Protein 5HKG (pdb70)

Secondary structure (DSSP, 8-state):
-EEEEEEE---SS----TTPEEEEEEEEEETTS-EEEETTTTT--EEEETTTT-S-HHHHHHHHT--TT-EEEEEE-GGGTTTTT-BTTTB-TT--EEEEEEEEEE-

Structure (mmCIF, N/CA/C/O backbone):
data_5HKG
#
_entry.id   5HKG
#
_cell.length_a   45.200
_cell.length_b   48.610
_cell.length_c   53.360
_cell.angle_alpha   90.00
_cell.angle_beta   90.00
_cell.angle_gamma   90.00
#
_symmetry.space_group_name_H-M   'P 21 21 21'
#
loop_
_entity.id
_entity.type
_entity.pdbx_description
1 polymer 'Peptidyl-prolyl cis-trans isomerase FKBP1B'
2 non-polymer 'RAPAMYCIN IMMUNOSUPPRESSANT DRUG'
3 non-polymer 'CHLORIDE ION'
4 non-polymer 1,2-ETHANEDIOL
5 water water
#
loop_
_atom_site.group_PDB
_atom_site.id
_atom_site.type_symbol
_atom_site.label_atom_id
_atom_site.label_alt_id
_atom_site.label_comp_id
_atom_site.label_asym_id
_atom_site.label_entity_id
_atom_site.label_seq_id
_atom_site.pdbx_PDB_ins_code
_atom_site.Cartn_x
_atom_site.Cartn_y
_atom_site.Cartn_z
_atom_site.occupancy
_atom_site.B_iso_or_equiv
_atom_site.auth_seq_id
_atom_site.auth_comp_id
_atom_site.auth_asym_id
_atom_site.auth_atom_id
_atom_site.pdbx_PDB_model_num
ATOM 1 N N . GLY A 1 1 ? 15.872 2.342 -7.613 1.00 25.34 1 GLY A N 1
ATOM 2 C CA . GLY A 1 1 ? 14.843 1.831 -6.714 1.00 22.95 1 GLY A CA 1
ATOM 3 C C . GLY A 1 1 ? 13.451 2.223 -7.159 1.00 23.36 1 GLY A C 1
ATOM 4 O O . GLY A 1 1 ? 13.200 2.422 -8.360 1.00 21.72 1 GLY A O 1
ATOM 5 N N . VAL A 1 2 ? 12.527 2.236 -6.200 1.00 19.01 2 VAL A N 1
ATOM 6 C CA . VAL A 1 2 ? 11.154 2.660 -6.466 1.00 16.75 2 VAL A CA 1
ATOM 7 C C . VAL A 1 2 ? 10.901 4.044 -5.853 1.00 20.08 2 VAL A C 1
ATOM 8 O O . VAL A 1 2 ? 11.158 4.274 -4.667 1.00 21.10 2 VAL A O 1
ATOM 12 N N . GLU A 1 3 ? 10.409 4.970 -6.682 1.00 17.78 3 GLU A N 1
ATOM 13 C CA . GLU A 1 3 ? 10.037 6.343 -6.285 1.00 17.80 3 GLU A CA 1
ATOM 14 C C . GLU A 1 3 ? 8.530 6.366 -6.314 1.00 17.66 3 GLU A C 1
ATOM 15 O O . GLU A 1 3 ? 7.909 5.810 -7.230 1.00 16.86 3 GLU A O 1
ATOM 21 N N . ILE A 1 4 ? 7.934 6.934 -5.278 1.00 16.00 4 ILE A N 1
ATOM 22 C CA . ILE A 1 4 ? 6.503 6.992 -5.087 1.00 15.62 4 ILE A CA 1
ATOM 23 C C . ILE A 1 4 ? 6.077 8.459 -5.101 1.00 16.01 4 ILE A C 1
ATOM 24 O O . ILE A 1 4 ? 6.628 9.286 -4.371 1.00 17.83 4 ILE A O 1
ATOM 29 N N . GLU A 1 5 ? 5.058 8.770 -5.924 1.00 13.92 5 GLU A N 1
ATOM 30 C CA . GLU A 1 5 ? 4.463 10.109 -5.962 1.00 13.47 5 GLU A CA 1
ATOM 31 C C . GLU A 1 5 ? 2.956 9.908 -5.771 1.00 15.43 5 GLU A C 1
ATOM 32 O O . GLU A 1 5 ? 2.309 9.295 -6.621 1.00 13.82 5 GLU A O 1
ATOM 38 N N . THR A 1 6 ? 2.396 10.366 -4.643 1.00 14.38 6 THR A N 1
ATOM 39 C CA . THR A 1 6 ? 0.983 10.187 -4.348 1.00 13.06 6 THR A CA 1
ATOM 40 C C . THR A 1 6 ? 0.090 10.905 -5.367 1.00 16.66 6 THR A C 1
ATOM 41 O O . THR A 1 6 ? 0.297 12.082 -5.715 1.00 17.87 6 THR A O 1
ATOM 45 N N . ILE A 1 7 ? -0.945 10.193 -5.798 1.00 12.55 7 ILE A N 1
ATOM 46 C CA . ILE A 1 7 ? -2.007 10.684 -6.662 1.00 11.92 7 ILE A CA 1
ATOM 47 C C . ILE A 1 7 ? -3.195 11.055 -5.757 1.00 14.70 7 ILE A C 1
ATOM 48 O O . ILE A 1 7 ? -3.759 12.137 -5.925 1.00 14.84 7 ILE A O 1
ATOM 53 N N . SER A 1 8 ? -3.569 10.188 -4.792 1.00 13.09 8 SER A N 1
ATOM 54 C CA . SER A 1 8 ? -4.620 10.438 -3.798 1.00 12.58 8 SER A CA 1
ATOM 55 C C . SER A 1 8 ? -4.169 9.815 -2.494 1.00 14.97 8 SER A C 1
ATOM 56 O O . SER A 1 8 ? -3.675 8.683 -2.500 1.00 13.66 8 SER A O 1
ATOM 59 N N . PRO A 1 9 ? -4.310 10.513 -1.368 1.00 14.66 9 PRO A N 1
ATOM 60 C CA . PRO A 1 9 ? -3.856 9.941 -0.101 1.00 14.63 9 PRO A CA 1
ATOM 61 C C . PRO A 1 9 ? -4.720 8.792 0.389 1.00 16.26 9 PRO A C 1
ATOM 62 O O . PRO A 1 9 ? -5.924 8.727 0.123 1.00 17.72 9 PRO A O 1
ATOM 66 N N . GLY A 1 10 ? -4.084 7.894 1.137 1.00 16.79 10 GLY A N 1
ATOM 67 C CA . GLY A 1 10 ? -4.768 6.800 1.801 1.00 16.30 10 GLY A CA 1
ATOM 68 C C . GLY A 1 10 ? -5.166 7.215 3.205 1.00 18.25 10 GLY A C 1
ATOM 69 O O . GLY A 1 10 ? -5.184 8.414 3.537 1.00 19.99 10 GLY A O 1
ATOM 70 N N . ASP A 1 11 ? -5.521 6.238 4.045 1.00 14.86 11 ASP A N 1
ATOM 71 C CA . ASP A 1 11 ? -5.945 6.567 5.410 1.00 16.14 11 ASP A CA 1
ATOM 72 C C . ASP A 1 11 ? -4.766 6.966 6.325 1.00 19.65 11 ASP A C 1
ATOM 73 O O . ASP A 1 11 ? -4.978 7.406 7.452 1.00 21.08 11 ASP A O 1
ATOM 78 N N . GLY A 1 12 ? -3.537 6.764 5.847 1.00 17.25 12 GLY A N 1
ATOM 79 C CA . GLY A 1 12 ? -2.320 7.113 6.576 1.00 19.07 12 GLY A CA 1
ATOM 80 C C . GLY A 1 12 ? -2.046 6.251 7.786 1.00 21.74 12 GLY A C 1
ATOM 81 O O . GLY A 1 12 ? -1.166 6.584 8.593 1.00 22.09 12 GLY A O 1
ATOM 82 N N . ARG A 1 13 ? -2.771 5.115 7.922 1.00 18.18 13 ARG A N 1
ATOM 83 C CA . ARG A 1 13 ? -2.658 4.257 9.106 1.00 19.08 13 ARG A CA 1
ATOM 84 C C . ARG A 1 13 ? -2.554 2.776 8.821 1.00 21.02 13 ARG A C 1
ATOM 85 O O . ARG A 1 13 ? -1.837 2.071 9.541 1.00 22.10 13 ARG A O 1
ATOM 93 N N . THR A 1 14 ? -3.307 2.282 7.825 1.00 17.81 14 THR A N 1
ATOM 94 C CA . THR A 1 14 ? -3.394 0.872 7.533 1.00 17.43 14 THR A CA 1
ATOM 95 C C . THR A 1 14 ? -2.493 0.540 6.367 1.00 16.93 14 THR A C 1
ATOM 96 O O . THR A 1 14 ? -2.808 0.876 5.232 1.00 16.44 14 THR A O 1
ATOM 100 N N . PHE A 1 15 ? -1.390 -0.162 6.640 1.00 16.22 15 PHE A N 1
ATOM 101 C CA . PHE A 1 15 ? -0.408 -0.519 5.638 1.00 15.17 15 PHE A CA 1
ATOM 102 C C . PHE A 1 15 ? -0.327 -2.029 5.534 1.00 18.73 15 PHE A C 1
ATOM 103 O O . PHE A 1 15 ? -0.629 -2.697 6.523 1.00 19.00 15 PHE A O 1
ATOM 111 N N . PRO A 1 16 ? 0.148 -2.584 4.403 1.00 15.98 16 PRO A N 1
ATOM 112 C CA . PRO A 1 16 ? 0.272 -4.042 4.276 1.00 16.35 16 PRO A CA 1
ATOM 113 C C . PRO A 1 16 ? 1.216 -4.634 5.320 1.00 22.93 16 PRO A C 1
ATOM 114 O O . PRO A 1 16 ? 2.289 -4.097 5.558 1.00 23.45 16 PRO A O 1
ATOM 118 N N . LYS A 1 17 ? 0.794 -5.748 5.912 1.00 22.35 17 LYS A N 1
ATOM 119 C CA . LYS A 1 17 ? 1.496 -6.494 6.959 1.00 25.09 17 LYS A CA 1
ATOM 120 C C . LYS A 1 17 ? 1.998 -7.828 6.428 1.00 30.96 17 LYS A C 1
ATOM 121 O O . LYS A 1 17 ? 1.537 -8.295 5.395 1.00 28.84 17 LYS A O 1
ATOM 127 N N . LYS A 1 18 ? 2.862 -8.505 7.214 1.00 31.30 18 LYS A N 1
ATOM 128 C CA . LYS A 1 18 ? 3.351 -9.845 6.887 1.00 32.72 18 LYS A CA 1
ATOM 129 C C . LYS A 1 18 ? 2.162 -10.806 6.869 1.00 34.39 18 LYS A C 1
ATOM 130 O O . LYS A 1 18 ? 1.282 -10.711 7.718 1.00 36.38 18 LYS A O 1
ATOM 136 N N . GLY A 1 19 ? 2.111 -11.658 5.853 1.00 33.23 19 GLY A N 1
ATOM 137 C CA . GLY A 1 19 ? 1.050 -12.647 5.686 1.00 33.09 19 GLY A CA 1
ATOM 138 C C . GLY A 1 19 ? -0.211 -12.139 5.011 1.00 34.94 19 GLY A C 1
ATOM 139 O O . GLY A 1 19 ? -1.134 -12.920 4.777 1.00 35.32 19 GLY A O 1
ATOM 140 N N . GLN A 1 20 ? -0.273 -10.832 4.689 1.00 27.80 20 GLN A N 1
ATOM 141 C CA . GLN A 1 20 ? -1.484 -10.283 4.083 1.00 25.17 20 GLN A CA 1
ATOM 142 C C . GLN A 1 20 ? -1.475 -10.346 2.577 1.00 25.95 20 GLN A C 1
ATOM 143 O O . GLN A 1 20 ? -0.412 -10.394 1.969 1.00 27.17 20 GLN A O 1
ATOM 149 N N . THR A 1 21 ? -2.674 -10.349 1.982 1.00 19.53 21 THR A N 1
ATOM 150 C CA . THR A 1 21 ? -2.878 -10.279 0.541 1.00 17.81 21 THR A CA 1
ATOM 151 C C . THR A 1 21 ? -3.272 -8.848 0.190 1.00 18.16 21 THR A C 1
ATOM 152 O O . THR A 1 21 ? -4.257 -8.317 0.729 1.00 18.24 21 THR A O 1
ATOM 156 N N . CYS A 1 22 ? -2.491 -8.225 -0.707 1.00 16.23 22 CYS A N 1
ATOM 157 C CA A CYS A 1 22 ? -2.773 -6.865 -1.215 0.70 16.13 22 CYS A CA 1
ATOM 158 C CA B CYS A 1 22 ? -2.685 -6.887 -1.215 0.30 16.65 22 CYS A CA 1
ATOM 159 C C . CYS A 1 22 ? -3.719 -6.957 -2.341 1.00 18.84 22 CYS A C 1
ATOM 160 O O . CYS A 1 22 ? -3.535 -7.782 -3.232 1.00 19.06 22 CYS A O 1
ATOM 165 N N . VAL A 1 23 ? -4.710 -6.073 -2.357 1.00 15.23 23 VAL A N 1
ATOM 166 C CA . VAL A 1 23 ? -5.655 -6.052 -3.473 1.00 13.42 23 VAL A CA 1
ATOM 167 C C . VAL A 1 23 ? -5.524 -4.678 -4.101 1.00 14.50 23 VAL A C 1
ATOM 168 O O . VAL A 1 23 ? -5.745 -3.676 -3.404 1.00 15.09 23 VAL A O 1
ATOM 172 N N . VAL A 1 24 ? -5.141 -4.618 -5.384 1.00 13.04 24 VAL A N 1
ATOM 173 C CA . VAL A 1 24 ? -4.890 -3.339 -6.029 1.00 11.39 24 VAL A CA 1
ATOM 174 C C . VAL A 1 24 ? -5.493 -3.259 -7.412 1.00 14.24 24 VAL A C 1
ATOM 175 O O . VAL A 1 24 ? -5.764 -4.275 -8.056 1.00 14.91 24 VAL A O 1
ATOM 179 N N . HIS A 1 25 ? -5.592 -2.038 -7.916 1.00 12.82 25 HIS A N 1
ATOM 180 C CA . HIS A 1 25 ? -5.808 -1.778 -9.320 1.00 12.62 25 HIS A CA 1
ATOM 181 C C . HIS A 1 25 ? -4.552 -1.115 -9.820 1.00 13.36 25 HIS A C 1
ATOM 182 O O . HIS A 1 25 ? -3.986 -0.244 -9.134 1.00 13.27 25 HIS A O 1
ATOM 189 N N . TYR A 1 26 ? -4.087 -1.515 -10.994 1.00 11.46 26 TYR A N 1
ATOM 190 C CA . TYR A 1 26 ? -2.887 -0.905 -11.563 1.00 11.76 26 TYR A CA 1
ATOM 191 C C . TYR A 1 26 ? -2.982 -0.710 -13.056 1.00 12.90 26 TYR A C 1
ATOM 192 O O . TYR A 1 26 ? -3.732 -1.394 -13.744 1.00 12.68 26 TYR A O 1
ATOM 201 N N . THR A 1 27 ? -2.203 0.221 -13.539 1.00 11.21 27 THR A N 1
ATOM 202 C CA . THR A 1 27 ? -1.914 0.487 -14.955 1.00 10.33 27 THR A CA 1
ATOM 203 C C . THR A 1 27 ? -0.409 0.598 -15.070 1.00 11.81 27 THR A C 1
ATOM 204 O O . THR A 1 27 ? 0.229 1.298 -14.288 1.00 13.19 27 THR A O 1
ATOM 208 N N . GLY A 1 28 ? 0.175 -0.099 -16.028 1.00 11.38 28 GLY A N 1
ATOM 209 C CA . GLY A 1 28 ? 1.616 -0.075 -16.224 1.00 11.99 28 GLY A CA 1
ATOM 210 C C . GLY A 1 28 ? 1.986 0.443 -17.591 1.00 13.19 28 GLY A C 1
ATOM 211 O O . GLY A 1 28 ? 1.315 0.119 -18.582 1.00 12.95 28 GLY A O 1
ATOM 212 N N . MET A 1 29 ? 3.049 1.267 -17.625 1.00 11.52 29 MET A N 1
ATOM 213 C CA A MET A 1 29 ? 3.567 1.767 -18.893 0.50 11.76 29 MET A CA 1
ATOM 214 C CA B MET A 1 29 ? 3.548 1.839 -18.870 0.50 12.89 29 MET A CA 1
ATOM 215 C C . MET A 1 29 ? 5.068 1.872 -18.878 1.00 14.62 29 MET A C 1
ATOM 216 O O . MET A 1 29 ? 5.684 2.013 -17.818 1.00 13.64 29 MET A O 1
ATOM 225 N N . LEU A 1 30 ? 5.669 1.800 -20.066 1.00 13.14 30 LEU A N 1
ATOM 226 C CA . LEU A 1 30 ? 7.119 1.964 -20.188 1.00 14.77 30 LEU A CA 1
ATOM 227 C C . LEU A 1 30 ? 7.368 3.460 -20.018 1.00 19.54 30 LEU A C 1
ATOM 228 O O . LEU A 1 30 ? 6.504 4.269 -20.392 1.00 18.18 30 LEU A O 1
ATOM 233 N N . GLN A 1 31 ? 8.511 3.851 -19.424 1.00 18.86 31 GLN A N 1
ATOM 234 C CA . GLN A 1 31 ? 8.805 5.289 -19.254 1.00 22.11 31 GLN A CA 1
ATOM 235 C C . GLN A 1 31 ? 8.703 6.059 -20.602 1.00 28.76 31 GLN A C 1
ATOM 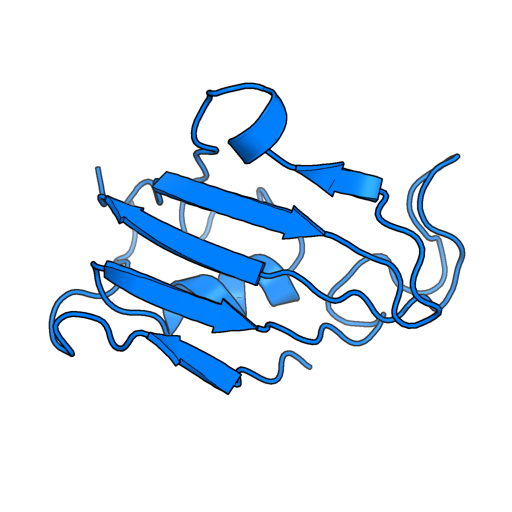236 O O . GLN A 1 31 ? 8.326 7.233 -20.582 1.00 31.31 31 GLN A O 1
ATOM 242 N N . ASN A 1 32 ? 8.945 5.394 -21.762 1.00 27.16 32 ASN A N 1
ATOM 243 C CA . ASN A 1 32 ? 8.757 6.022 -23.083 1.00 29.94 32 ASN A CA 1
ATOM 244 C C . ASN A 1 32 ? 7.286 6.404 -23.394 1.00 35.41 32 ASN A C 1
ATOM 245 O O . ASN A 1 32 ? 7.049 7.147 -24.343 1.00 37.34 32 ASN A O 1
ATOM 250 N N . GLY A 1 33 ? 6.333 5.828 -22.655 1.00 29.47 33 GLY A N 1
ATOM 251 C CA . GLY A 1 33 ? 4.907 6.114 -22.796 1.00 29.26 33 GLY A CA 1
ATOM 252 C C . GLY A 1 33 ? 3.978 4.997 -23.251 1.00 29.28 33 GLY A C 1
ATOM 253 O O . GLY A 1 33 ? 2.754 5.180 -23.216 1.00 31.03 33 GLY A O 1
ATOM 254 N N . LYS A 1 34 ? 4.513 3.851 -23.671 1.00 22.84 34 LYS A N 1
ATOM 255 C CA . LYS A 1 34 ? 3.665 2.741 -24.132 1.00 22.24 34 LYS A CA 1
ATOM 256 C C . LYS A 1 34 ? 3.035 1.981 -22.954 1.00 19.19 34 LYS A C 1
ATOM 257 O O . LYS A 1 34 ? 3.746 1.371 -22.162 1.00 17.86 34 LYS A O 1
ATOM 263 N N . LYS A 1 35 ? 1.708 1.951 -22.893 1.00 18.34 35 LYS A N 1
ATOM 264 C CA . LYS A 1 35 ? 0.955 1.234 -21.866 1.00 16.84 35 LYS A CA 1
ATOM 265 C C . LYS A 1 35 ? 0.983 -0.235 -22.203 1.00 20.09 35 LYS A C 1
ATOM 266 O O . LYS A 1 35 ? 0.758 -0.612 -23.364 1.00 22.56 35 LYS A O 1
ATOM 272 N N . PHE A 1 36 ? 1.331 -1.053 -21.226 1.00 15.08 36 PHE A N 1
ATOM 273 C CA . PHE A 1 36 ? 1.400 -2.492 -21.493 1.00 15.10 36 PHE A CA 1
ATOM 274 C C . PHE A 1 36 ? 0.361 -3.299 -20.746 1.00 17.16 36 PHE A C 1
ATOM 275 O O . PHE A 1 36 ? 0.137 -4.454 -21.135 1.00 20.03 36 PHE A O 1
ATOM 283 N N . ASP A 1 37 ? -0.290 -2.756 -19.697 1.00 13.57 37 ASP A N 1
ATOM 284 C CA . ASP A 1 37 ? -1.284 -3.539 -18.966 1.00 14.00 37 ASP A CA 1
ATOM 285 C C . ASP A 1 37 ? -2.117 -2.683 -18.060 1.00 17.26 37 ASP A C 1
ATOM 286 O O . ASP A 1 37 ? -1.696 -1.593 -17.652 1.00 16.38 37 ASP A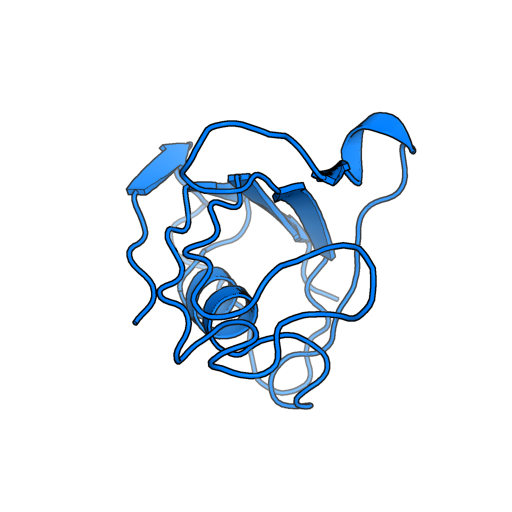 O 1
ATOM 291 N N . SER A 1 38 ? -3.305 -3.173 -17.729 1.00 16.52 38 SER A N 1
ATOM 292 C CA . SER A 1 38 ? -4.246 -2.480 -16.847 1.00 16.51 38 SER A CA 1
ATOM 293 C C . SER A 1 38 ? -5.206 -3.465 -16.242 1.00 19.93 38 SER A C 1
ATOM 294 O O . SER A 1 38 ? -5.983 -4.081 -16.976 1.00 21.55 38 SER A O 1
ATOM 297 N N . SER A 1 39 ? -5.217 -3.590 -14.912 1.00 15.24 39 SER A N 1
ATOM 298 C CA . SER A 1 39 ? -6.214 -4.445 -14.287 1.00 15.76 39 SER A CA 1
ATOM 299 C C . SER A 1 39 ? -7.585 -3.760 -14.342 1.00 21.74 39 SER A C 1
ATOM 300 O O . SER A 1 39 ? -8.609 -4.429 -14.182 1.00 21.37 39 SER A O 1
ATOM 303 N N . ARG A 1 40 ? -7.612 -2.426 -14.519 1.00 19.90 40 ARG A N 1
ATOM 304 C CA . ARG A 1 40 ? -8.859 -1.638 -14.552 1.00 21.56 40 ARG A CA 1
ATOM 305 C C . ARG A 1 40 ? -9.682 -1.944 -15.769 1.00 27.36 40 ARG A C 1
ATOM 306 O O . ARG A 1 40 ? -10.911 -2.027 -1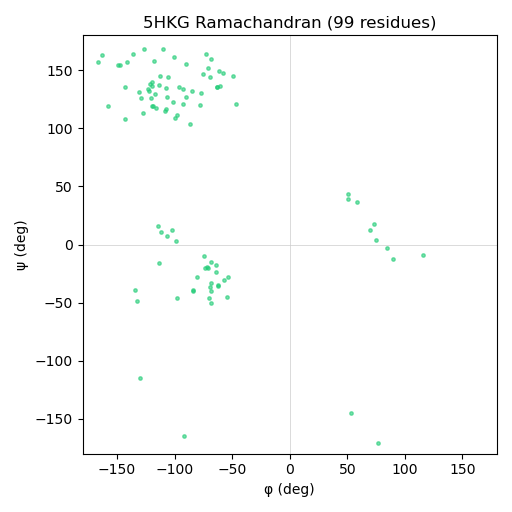5.686 1.00 26.84 40 ARG A O 1
ATOM 314 N N . ASP A 1 41 ? -9.020 -2.104 -16.905 1.00 25.39 41 ASP A N 1
ATOM 315 C CA . ASP A 1 41 ? -9.728 -2.384 -18.158 1.00 27.42 41 ASP A CA 1
ATOM 316 C C . ASP A 1 41 ? -10.314 -3.801 -18.195 1.00 32.98 41 ASP A C 1
ATOM 317 O O . ASP A 1 41 ? -11.254 -4.045 -18.942 1.00 32.91 41 ASP A O 1
ATOM 322 N N . ARG A 1 42 ? -9.803 -4.719 -17.369 1.00 29.11 42 ARG A N 1
ATOM 323 C CA . ARG A 1 42 ? -10.334 -6.075 -17.323 1.00 30.28 42 ARG A CA 1
ATOM 324 C C . ARG A 1 42 ? -11.319 -6.259 -16.145 1.00 34.64 42 ARG A C 1
ATOM 325 O O . ARG A 1 42 ? -11.873 -7.346 -15.971 1.00 36.96 42 ARG A O 1
ATOM 333 N N . ASN A 1 43 ? -11.595 -5.160 -15.396 1.00 29.55 43 ASN A N 1
ATOM 334 C CA . ASN A 1 43 ? -12.539 -5.064 -14.278 1.00 29.43 43 ASN A CA 1
ATOM 335 C C . ASN A 1 43 ? -12.305 -6.166 -13.254 1.00 36.02 43 ASN A C 1
ATOM 336 O O . ASN A 1 43 ? -13.244 -6.834 -12.793 1.00 37.73 43 ASN A O 1
ATOM 341 N N . LYS A 1 44 ? -11.030 -6.392 -12.945 1.00 32.42 44 LYS A N 1
ATOM 342 C CA . LYS A 1 44 ? -10.649 -7.434 -12.012 1.00 31.77 44 LYS A CA 1
ATOM 343 C C . LYS A 1 44 ? -9.473 -6.954 -11.190 1.00 28.90 44 LYS A C 1
ATOM 344 O O . LYS A 1 44 ? -8.363 -6.856 -11.726 1.00 29.82 44 LYS A O 1
ATOM 350 N N . PRO A 1 45 ? -9.672 -6.640 -9.885 1.00 23.33 45 PRO A N 1
ATOM 351 C CA . PRO A 1 45 ? -8.518 -6.217 -9.071 1.00 20.17 45 PRO A CA 1
ATOM 352 C C . PRO A 1 45 ? -7.485 -7.339 -9.008 1.00 19.36 45 PRO A C 1
ATOM 353 O O . PRO A 1 45 ? -7.808 -8.543 -9.090 1.00 19.80 45 PRO A O 1
ATOM 357 N N . PHE A 1 46 ? -6.240 -6.913 -8.905 1.00 15.57 46 PHE A N 1
ATOM 358 C CA . PHE A 1 46 ? -5.056 -7.750 -8.854 1.00 14.25 46 PHE A CA 1
ATOM 359 C C . PHE A 1 46 ? -4.707 -8.039 -7.418 1.00 16.61 46 PHE A C 1
ATOM 360 O O . PHE A 1 46 ? -4.688 -7.122 -6.592 1.00 16.09 46 PHE A O 1
ATOM 368 N N . LYS A 1 47 ? -4.414 -9.305 -7.096 1.00 15.95 47 LYS A N 1
ATOM 369 C CA . LYS A 1 47 ? -4.060 -9.698 -5.730 1.00 16.00 47 LYS A CA 1
ATOM 370 C C . LYS A 1 47 ? -2.710 -10.329 -5.681 1.00 19.03 47 LYS A C 1
ATOM 371 O O . LYS A 1 47 ? -2.378 -11.156 -6.542 1.00 20.27 47 LYS A O 1
ATOM 377 N N . PHE A 1 48 ? -1.927 -9.973 -4.662 1.00 16.99 48 PHE A N 1
ATOM 378 C CA . PHE A 1 48 ? -0.624 -10.611 -4.444 1.00 17.28 48 PHE A CA 1
ATOM 379 C C . PHE A 1 48 ? -0.308 -10.635 -2.958 1.00 21.69 48 PHE A C 1
ATOM 380 O O . PHE A 1 48 ? -0.818 -9.797 -2.206 1.00 18.41 48 PHE A O 1
ATOM 388 N N . ARG A 1 49 ? 0.534 -11.601 -2.520 1.00 19.66 49 ARG A N 1
ATOM 389 C CA . ARG A 1 49 ? 0.861 -11.745 -1.098 1.00 21.65 49 ARG A CA 1
ATOM 390 C C . ARG A 1 49 ? 2.152 -11.037 -0.768 1.00 26.93 49 ARG A C 1
ATOM 391 O O . ARG A 1 49 ? 3.135 -11.211 -1.493 1.00 26.59 49 ARG A O 1
ATOM 399 N N . ILE A 1 50 ? 2.164 -10.290 0.358 1.00 25.41 50 ILE A N 1
ATOM 400 C CA A ILE A 1 50 ? 3.351 -9.578 0.845 0.50 25.15 50 ILE A CA 1
ATOM 401 C CA B ILE A 1 50 ? 3.336 -9.570 0.860 0.50 25.97 50 ILE A CA 1
ATOM 402 C C . ILE A 1 50 ? 4.388 -10.570 1.358 1.00 29.56 50 ILE A C 1
ATOM 403 O O . ILE A 1 50 ? 4.047 -11.518 2.060 1.00 32.75 50 ILE A O 1
ATOM 412 N N . GLY A 1 51 ? 5.638 -10.329 0.990 1.00 25.27 51 GLY A N 1
ATOM 413 C CA . GLY A 1 51 ? 6.797 -11.111 1.399 1.00 26.03 51 GLY A CA 1
ATOM 414 C C . GLY A 1 51 ? 6.959 -12.474 0.766 1.00 29.83 51 GLY A C 1
ATOM 415 O O . GLY A 1 51 ? 7.763 -13.277 1.242 1.00 30.15 51 GLY A O 1
ATOM 416 N N . LYS A 1 52 ? 6.270 -12.724 -0.361 1.00 25.30 52 LYS A N 1
ATOM 417 C CA . LYS A 1 52 ? 6.327 -14.029 -1.032 1.00 24.15 52 LYS A CA 1
ATOM 418 C C . LYS A 1 52 ? 7.033 -13.997 -2.389 1.00 25.54 52 LYS A C 1
ATOM 419 O O . LYS A 1 52 ? 6.965 -14.978 -3.135 1.00 23.77 52 LYS A O 1
ATOM 425 N N . GLN A 1 53 ? 7.709 -12.869 -2.717 1.00 22.36 53 GLN A N 1
ATOM 426 C CA . GLN A 1 53 ? 8.426 -12.678 -3.985 1.00 21.81 53 GLN A CA 1
ATOM 427 C C . GLN A 1 53 ? 7.513 -13.022 -5.175 1.00 22.70 53 GLN A C 1
ATOM 428 O O . GLN A 1 53 ? 7.934 -13.674 -6.130 1.00 21.56 53 GLN A O 1
ATOM 434 N N . GLU A 1 54 ? 6.234 -12.652 -5.077 1.00 17.40 54 GLU A N 1
ATOM 435 C CA . GLU A 1 54 ? 5.313 -12.949 -6.188 1.00 15.67 54 GLU A CA 1
ATOM 436 C C . GLU A 1 54 ? 5.412 -11.946 -7.339 1.00 17.21 54 GLU A C 1
ATOM 437 O O . GLU A 1 54 ? 5.078 -12.269 -8.472 1.00 15.93 54 GLU A O 1
ATOM 443 N N . VAL A 1 55 ? 5.809 -10.713 -7.025 1.00 12.68 55 VAL A N 1
ATOM 444 C CA . VAL A 1 55 ? 5.884 -9.640 -7.992 1.00 11.16 55 VAL A CA 1
ATOM 445 C C . VAL A 1 55 ? 7.278 -9.006 -7.975 1.00 12.49 55 VAL A C 1
ATOM 446 O O . VAL A 1 55 ? 8.057 -9.209 -7.029 1.00 13.83 55 VAL A O 1
ATOM 450 N N . ILE A 1 56 ? 7.545 -8.180 -8.980 1.00 12.07 56 ILE A N 1
ATOM 451 C CA . ILE A 1 56 ? 8.829 -7.451 -9.071 1.00 10.89 56 ILE A CA 1
ATOM 452 C C . ILE A 1 56 ? 9.022 -6.603 -7.827 1.00 13.33 56 ILE A C 1
ATOM 453 O O . ILE A 1 56 ? 8.057 -6.111 -7.221 1.00 12.82 56 ILE A O 1
ATOM 458 N N . LYS A 1 57 ? 10.298 -6.445 -7.434 1.00 13.47 57 LYS A N 1
ATOM 459 C CA . LYS A 1 57 ? 10.661 -5.774 -6.186 1.00 13.06 57 LYS A CA 1
ATOM 460 C C . LYS A 1 57 ? 10.066 -4.376 -6.060 1.00 14.51 57 LYS A C 1
ATOM 461 O O . LYS A 1 57 ? 9.546 -4.031 -4.999 1.00 14.28 57 LYS A O 1
ATOM 467 N N . GLY A 1 58 ? 10.134 -3.564 -7.109 1.00 11.87 58 GLY A N 1
ATOM 468 C CA . GLY A 1 58 ? 9.623 -2.202 -7.049 1.00 12.14 58 GLY A CA 1
ATOM 469 C C . GLY A 1 58 ? 8.141 -2.088 -6.795 1.00 12.96 58 GLY A C 1
ATOM 470 O O . GLY A 1 58 ? 7.685 -1.168 -6.102 1.00 14.04 58 GLY A O 1
ATOM 471 N N . PHE A 1 59 ? 7.360 -3.035 -7.346 1.00 11.87 59 PHE A N 1
ATOM 472 C CA . PHE A 1 59 ? 5.929 -3.024 -7.175 1.00 10.87 59 PHE A CA 1
ATOM 473 C C . PHE A 1 59 ? 5.603 -3.360 -5.740 1.00 13.38 59 PHE A C 1
ATOM 474 O O . PHE A 1 59 ? 4.795 -2.644 -5.122 1.00 13.20 59 PHE A O 1
ATOM 482 N N . GLU A 1 60 ? 6.243 -4.401 -5.180 1.00 13.05 60 GLU A N 1
ATOM 483 C CA . GLU A 1 60 ? 5.960 -4.734 -3.792 1.00 14.63 60 GLU A CA 1
ATOM 484 C C . GLU A 1 60 ? 6.480 -3.710 -2.792 1.00 15.12 60 GLU A C 1
ATOM 485 O O . GLU A 1 60 ? 5.763 -3.423 -1.834 1.00 14.72 60 GLU A O 1
ATOM 491 N N . GLU A 1 61 ? 7.644 -3.103 -3.043 1.00 13.15 61 GLU A N 1
ATOM 492 C CA . GLU A 1 61 ? 8.195 -2.075 -2.140 1.00 14.41 61 GLU A CA 1
ATOM 493 C C . GLU A 1 61 ? 7.335 -0.823 -2.180 1.00 14.34 61 GLU A C 1
ATOM 494 O O . GLU A 1 61 ? 7.157 -0.149 -1.158 1.00 15.79 61 GLU A O 1
ATOM 500 N N . GLY A 1 62 ? 6.757 -0.525 -3.340 1.00 11.69 62 GLY A N 1
ATOM 501 C CA . GLY A 1 62 ? 5.845 0.592 -3.470 1.00 12.12 62 GLY A CA 1
ATOM 502 C C . GLY A 1 62 ? 4.572 0.323 -2.708 1.00 14.23 62 GLY A C 1
ATOM 503 O O . GLY A 1 62 ? 4.172 1.135 -1.871 1.00 13.75 62 GLY A O 1
ATOM 504 N N . ALA A 1 63 ? 3.954 -0.853 -2.935 1.00 12.43 63 ALA A N 1
ATOM 505 C CA . ALA A 1 63 ? 2.694 -1.188 -2.233 1.00 12.48 63 ALA A CA 1
ATOM 506 C C . ALA A 1 63 ? 2.880 -1.262 -0.704 1.00 13.80 63 ALA A C 1
ATOM 507 O O . ALA A 1 63 ? 2.007 -0.821 0.039 1.00 13.10 63 ALA A O 1
ATOM 509 N N . ALA A 1 64 ? 4.048 -1.741 -0.233 1.00 12.04 64 ALA A N 1
ATOM 510 C CA . ALA A 1 64 ? 4.297 -1.879 1.197 1.00 12.17 64 ALA A CA 1
ATOM 511 C C . ALA A 1 64 ? 4.306 -0.551 1.916 1.00 14.12 64 ALA A C 1
ATOM 512 O O . ALA A 1 64 ? 4.096 -0.515 3.126 1.00 15.72 64 ALA A O 1
ATOM 514 N N . GLN A 1 65 ? 4.582 0.558 1.196 1.00 11.63 65 GLN A N 1
ATOM 515 C CA . GLN A 1 65 ? 4.634 1.872 1.841 1.00 12.45 65 GLN A CA 1
ATOM 516 C C . GLN A 1 65 ? 3.385 2.693 1.597 1.00 13.04 65 GLN A C 1
ATOM 517 O O . GLN A 1 65 ? 3.353 3.893 1.918 1.00 13.39 65 GLN A O 1
ATOM 523 N N . MET A 1 66 ? 2.335 2.043 1.080 1.00 11.97 66 MET A N 1
ATOM 524 C CA . MET A 1 66 ? 1.052 2.675 0.800 1.00 11.67 66 MET A CA 1
ATOM 525 C C . MET A 1 66 ? 0.032 2.256 1.830 1.00 13.11 66 MET A C 1
ATOM 526 O O . MET A 1 66 ? 0.065 1.132 2.337 1.00 13.89 66 MET A O 1
ATOM 531 N N . SER A 1 67 ? -0.857 3.190 2.181 1.00 13.17 67 SER A N 1
ATOM 532 C CA . SER A 1 67 ? -1.937 2.904 3.104 1.00 13.15 67 SER A CA 1
ATOM 533 C C . SER A 1 67 ? -3.241 2.672 2.350 1.00 15.75 67 SER A C 1
ATOM 534 O O . SER A 1 67 ? -3.376 3.036 1.171 1.00 14.25 67 SER A O 1
ATOM 537 N N . LEU A 1 68 ? -4.202 2.028 3.020 1.00 14.66 68 LEU A N 1
ATOM 538 C CA A LEU A 1 68 ? -5.489 1.697 2.414 0.50 15.41 68 LEU A CA 1
ATOM 539 C CA B LEU A 1 68 ? -5.476 1.691 2.400 0.50 14.74 68 LEU A CA 1
ATOM 540 C C . LEU A 1 68 ? -6.115 2.923 1.761 1.00 17.92 68 LEU A C 1
ATOM 541 O O . LEU A 1 68 ? -6.221 3.970 2.397 1.00 17.54 68 LEU A O 1
ATOM 550 N N . GLY A 1 69 ? -6.519 2.786 0.503 1.00 15.09 69 GLY A N 1
ATOM 551 C CA . GLY A 1 69 ? -7.131 3.863 -0.262 1.00 15.70 69 GLY A CA 1
ATOM 552 C C . GLY A 1 69 ? -6.142 4.720 -1.020 1.00 15.31 69 GLY A C 1
ATOM 553 O O . GLY A 1 69 ? -6.557 5.487 -1.889 1.00 18.21 69 GLY A O 1
ATOM 554 N N . GLN A 1 70 ? -4.824 4.605 -0.732 1.00 12.25 70 GLN A N 1
ATOM 555 C CA . GLN A 1 70 ? -3.868 5.443 -1.433 1.00 11.68 70 GLN A CA 1
ATOM 556 C C . GLN A 1 70 ? -3.762 5.041 -2.889 1.00 13.33 70 GLN A C 1
ATOM 557 O O . GLN A 1 70 ? -3.825 3.86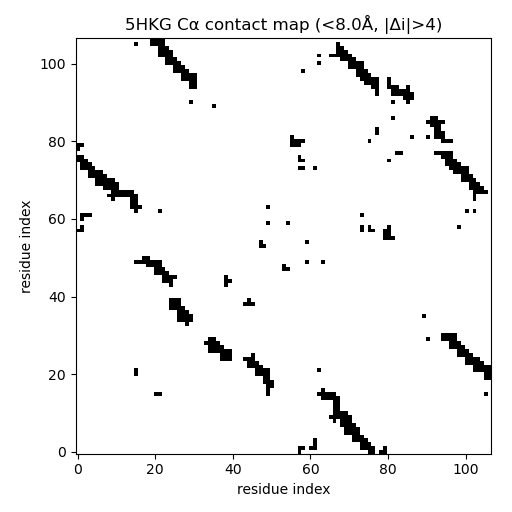6 -3.217 1.00 12.39 70 GLN A O 1
ATOM 563 N N . ARG A 1 71 ? -3.572 6.032 -3.769 1.00 11.38 71 ARG A N 1
ATOM 564 C CA . ARG A 1 71 ? -3.254 5.822 -5.175 1.00 11.53 71 ARG A CA 1
ATOM 565 C C . ARG A 1 71 ? -1.952 6.556 -5.412 1.00 12.01 71 ARG A C 1
ATOM 566 O O . ARG A 1 71 ? -1.773 7.681 -4.950 1.00 12.28 71 ARG A O 1
ATOM 574 N N . ALA A 1 72 ? -1.004 5.921 -6.093 1.00 11.16 72 ALA A N 1
ATOM 575 C CA . ALA A 1 72 ? 0.308 6.513 -6.302 1.00 11.66 72 ALA A CA 1
ATOM 576 C C . ALA A 1 72 ? 0.915 6.110 -7.621 1.00 11.86 72 ALA A C 1
ATOM 577 O O . ALA A 1 72 ? 0.604 5.038 -8.153 1.00 12.13 72 ALA A O 1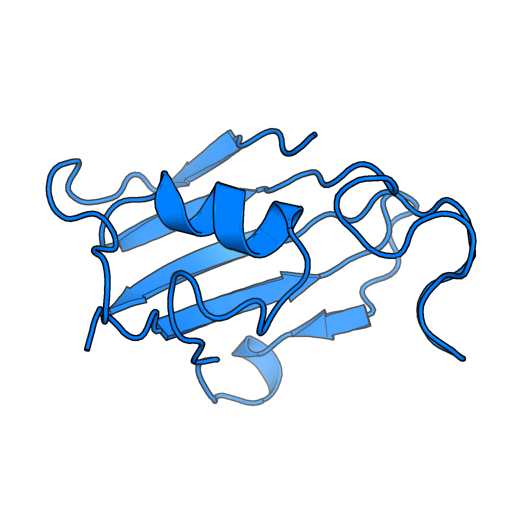
ATOM 579 N N . LYS A 1 73 ? 1.804 6.966 -8.124 1.00 11.00 73 LYS A N 1
ATOM 580 C CA . LYS A 1 73 ? 2.633 6.704 -9.294 1.00 9.89 73 LYS A CA 1
ATOM 581 C C . LYS A 1 73 ? 3.937 6.115 -8.776 1.00 12.79 73 LYS A C 1
ATOM 582 O O . LYS A 1 73 ? 4.649 6.763 -7.997 1.00 13.52 73 LYS A O 1
ATOM 588 N N . LEU A 1 74 ? 4.249 4.895 -9.221 1.00 11.71 74 LEU A N 1
ATOM 589 C CA A LEU A 1 74 ? 5.507 4.221 -8.858 0.50 11.19 74 LEU A CA 1
ATOM 590 C CA B LEU A 1 74 ? 5.475 4.188 -8.854 0.50 10.87 74 LEU A CA 1
ATOM 591 C C . LEU A 1 74 ? 6.410 4.233 -10.061 1.00 13.91 74 LEU A C 1
ATOM 592 O O . LEU A 1 74 ? 5.997 3.785 -11.140 1.00 14.48 74 LEU A O 1
ATOM 601 N N . THR A 1 75 ? 7.622 4.740 -9.913 1.00 12.26 75 THR A N 1
ATOM 602 C CA . THR A 1 75 ? 8.613 4.737 -10.984 1.00 12.08 75 THR A CA 1
ATOM 603 C C . THR A 1 75 ? 9.653 3.703 -10.555 1.00 15.83 75 THR A C 1
ATOM 604 O O . THR A 1 75 ? 10.315 3.887 -9.518 1.00 15.97 75 THR A O 1
ATOM 608 N N . CYS A 1 76 ? 9.764 2.610 -11.336 1.00 14.74 76 CYS A N 1
ATOM 609 C CA . CYS A 1 76 ? 10.652 1.482 -11.019 1.00 13.25 76 CYS A CA 1
ATOM 610 C C . CYS A 1 76 ? 11.827 1.467 -11.944 1.00 14.34 76 CYS A C 1
ATOM 611 O O . CYS A 1 76 ? 11.649 1.204 -13.122 1.00 15.71 76 CYS A O 1
ATOM 614 N N . THR A 1 77 ? 13.027 1.648 -11.406 1.00 14.42 77 THR A N 1
ATOM 615 C CA . THR A 1 77 ? 14.227 1.506 -12.229 1.00 15.22 77 THR A CA 1
ATOM 616 C C . THR A 1 77 ? 14.373 0.015 -12.624 1.00 15.97 77 THR A C 1
ATOM 617 O O . THR A 1 77 ? 13.810 -0.871 -11.963 1.00 15.04 77 THR A O 1
ATOM 621 N N . PRO A 1 78 ? 15.134 -0.312 -13.685 1.00 13.12 78 PRO A N 1
ATOM 622 C CA . PRO A 1 78 ? 15.216 -1.723 -14.102 1.00 12.62 78 PRO A CA 1
ATOM 623 C C . PRO A 1 78 ? 15.709 -2.687 -13.023 1.00 15.59 78 PRO A C 1
ATOM 624 O O . PRO A 1 78 ? 15.284 -3.844 -13.024 1.00 13.79 78 PRO A O 1
ATOM 628 N N . ASP A 1 79 ? 16.577 -2.232 -12.102 1.00 15.79 79 ASP A N 1
ATOM 629 C CA . ASP A 1 79 ? 17.093 -3.137 -11.068 1.00 15.95 79 ASP A CA 1
ATOM 630 C C . ASP A 1 79 ? 16.025 -3.590 -10.053 1.00 18.34 79 ASP A C 1
ATOM 631 O O . ASP A 1 79 ? 16.249 -4.579 -9.347 1.00 20.21 79 ASP A O 1
ATOM 636 N N . VAL A 1 80 ? 14.874 -2.918 -10.014 1.00 14.31 80 VAL A N 1
ATOM 637 C CA . VAL A 1 80 ? 13.772 -3.351 -9.149 1.00 13.53 80 VAL A CA 1
ATOM 638 C C . VAL A 1 80 ? 12.594 -3.790 -10.014 1.00 15.14 80 VAL A C 1
ATOM 639 O O . VAL A 1 80 ? 11.464 -3.907 -9.537 1.00 14.79 80 VAL A O 1
ATOM 643 N N . ALA A 1 81 ? 12.851 -4.031 -11.318 1.00 12.46 81 ALA A N 1
ATOM 644 C CA . ALA A 1 81 ? 11.802 -4.460 -12.239 1.00 11.99 81 ALA A CA 1
ATOM 645 C C . ALA A 1 81 ? 12.336 -5.703 -12.982 1.00 13.76 81 ALA A C 1
ATOM 646 O O . ALA A 1 81 ? 12.603 -6.718 -12.308 1.00 15.26 81 ALA A O 1
ATOM 648 N N . TYR A 1 82 ? 12.545 -5.642 -14.312 1.00 11.01 82 TYR A N 1
ATOM 649 C CA . TYR A 1 82 ? 12.989 -6.821 -15.061 1.00 11.03 82 TYR A CA 1
ATOM 650 C C . TYR A 1 82 ? 14.445 -6.767 -15.510 1.00 11.98 82 TYR A C 1
ATOM 651 O O . TYR A 1 82 ? 14.901 -7.678 -16.216 1.00 13.86 82 TYR A O 1
ATOM 660 N N . GLY A 1 83 ? 15.184 -5.746 -15.061 1.00 11.32 83 GLY A N 1
ATOM 661 C CA . GLY A 1 83 ? 16.627 -5.667 -15.273 1.00 11.99 83 GLY A CA 1
ATOM 662 C C . GLY A 1 83 ? 17.133 -5.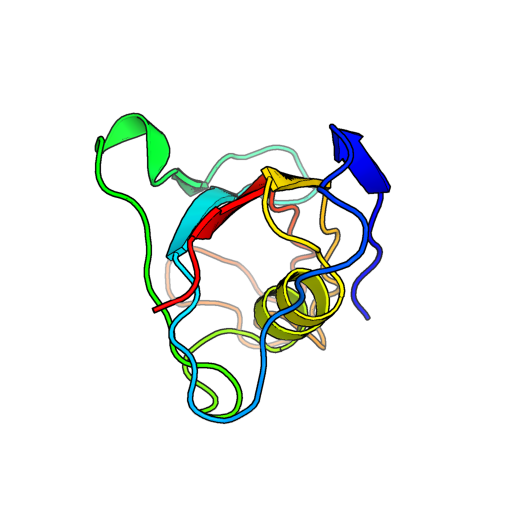812 -16.682 1.00 13.29 83 GLY A C 1
ATOM 663 O O . GLY A 1 83 ? 16.492 -5.346 -17.623 1.00 13.93 83 GLY A O 1
ATOM 664 N N . ALA A 1 84 ? 18.304 -6.449 -16.835 1.00 13.07 84 ALA A N 1
ATOM 665 C CA . ALA A 1 84 ? 18.940 -6.608 -18.133 1.00 13.86 84 ALA A CA 1
ATOM 666 C C . ALA A 1 84 ? 18.234 -7.591 -19.029 1.00 17.14 84 ALA A C 1
ATOM 667 O O . ALA A 1 84 ? 18.454 -7.564 -20.243 1.00 19.19 84 ALA A O 1
ATOM 669 N N . THR A 1 85 ? 17.397 -8.482 -18.455 1.00 16.14 85 THR A N 1
ATOM 670 C CA . THR A 1 85 ? 16.732 -9.526 -19.218 1.00 17.19 85 THR A CA 1
ATOM 671 C C . THR A 1 85 ? 15.453 -9.018 -19.875 1.00 16.97 85 THR A C 1
ATOM 672 O O . THR A 1 85 ? 15.124 -9.443 -20.988 1.00 18.14 85 THR A O 1
ATOM 676 N N . GLY A 1 86 ? 14.712 -8.181 -19.155 1.00 14.60 86 GLY A N 1
ATOM 677 C CA . GLY A 1 86 ? 13.386 -7.767 -19.558 1.00 13.32 86 GLY A CA 1
ATOM 678 C C . GLY A 1 86 ? 12.399 -8.892 -19.283 1.00 13.85 86 GLY A C 1
ATOM 679 O O . GLY A 1 86 ? 12.733 -9.883 -18.610 1.00 15.07 86 GLY A O 1
ATOM 680 N N . HIS A 1 87 ? 11.171 -8.728 -19.778 1.00 12.17 87 HIS A N 1
ATOM 681 C CA . HIS A 1 87 ? 10.126 -9.752 -19.650 1.00 11.47 87 HIS A CA 1
ATOM 682 C C . HIS A 1 87 ? 9.810 -10.178 -21.063 1.00 14.22 87 HIS A C 1
ATOM 683 O O . HIS A 1 87 ? 9.355 -9.339 -21.863 1.00 14.07 87 HIS A O 1
ATOM 690 N N . PRO A 1 88 ? 10.052 -11.474 -21.385 1.00 14.85 88 PRO A N 1
ATOM 691 C CA . PRO A 1 88 ? 9.946 -11.919 -22.786 1.00 16.46 88 PRO A CA 1
ATOM 692 C C . PRO A 1 88 ? 8.713 -11.468 -23.550 1.00 18.09 8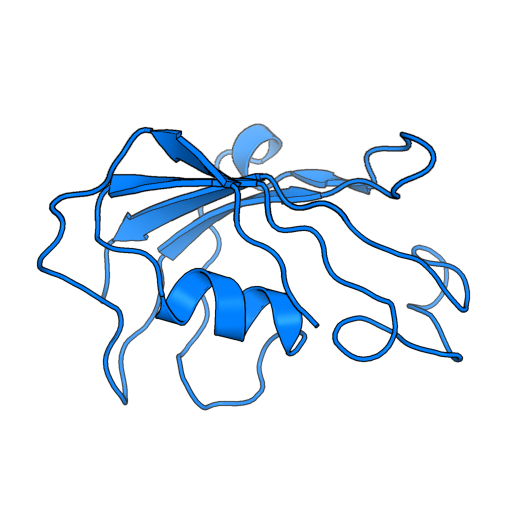8 PRO A C 1
ATOM 693 O O . PRO A 1 88 ? 7.573 -11.708 -23.142 1.00 17.05 88 PRO A O 1
ATOM 697 N N . GLY A 1 89 ? 8.987 -10.758 -24.642 1.00 17.62 89 GLY A N 1
ATOM 698 C CA . GLY A 1 89 ? 7.988 -10.281 -25.584 1.00 17.97 89 GLY A CA 1
ATOM 699 C C . GLY A 1 89 ? 7.150 -9.100 -25.149 1.00 19.18 89 GLY A C 1
ATOM 700 O O . GLY A 1 89 ? 6.259 -8.670 -25.888 1.00 20.70 89 GLY A O 1
ATOM 701 N N . VAL A 1 90 ? 7.434 -8.515 -23.969 1.00 14.96 90 VAL A N 1
ATOM 702 C CA . VAL A 1 90 ? 6.630 -7.408 -23.473 1.00 14.03 90 VAL A CA 1
ATOM 703 C C . VAL A 1 90 ? 7.493 -6.243 -22.981 1.00 17.35 90 VAL A C 1
ATOM 704 O O . VAL A 1 90 ? 7.206 -5.086 -23.293 1.00 17.17 90 VAL A O 1
ATOM 708 N N . ILE A 1 91 ? 8.504 -6.537 -22.141 1.00 13.34 91 ILE A N 1
ATOM 709 C CA . ILE A 1 91 ? 9.292 -5.479 -21.528 1.00 12.54 91 ILE A CA 1
ATOM 710 C C . ILE A 1 91 ? 10.732 -5.643 -21.964 1.00 12.60 91 ILE A C 1
ATOM 711 O O . ILE A 1 91 ? 11.325 -6.684 -21.746 1.00 13.29 91 ILE A O 1
ATOM 716 N N . PRO A 1 92 ? 11.309 -4.664 -22.652 1.00 11.50 92 PRO A N 1
ATOM 717 C CA . PRO A 1 92 ? 12.690 -4.836 -23.099 1.00 12.31 92 PRO A CA 1
ATOM 718 C C . PRO A 1 92 ? 13.711 -4.731 -21.955 1.00 12.54 92 PRO A C 1
ATOM 719 O O . PRO A 1 92 ? 13.426 -4.205 -20.86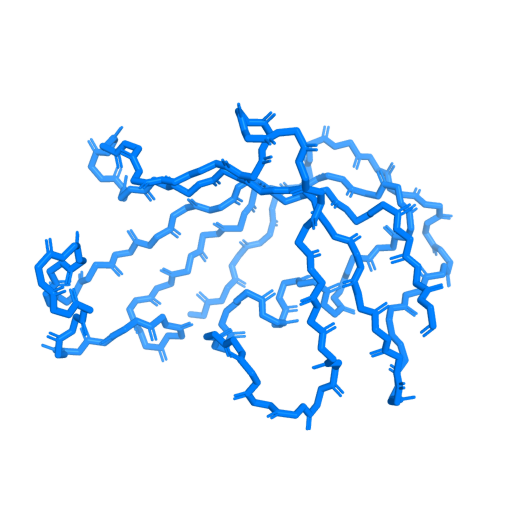4 1.00 12.38 92 PRO A O 1
ATOM 723 N N . PRO A 1 93 ? 14.939 -5.205 -22.237 1.00 11.14 93 PRO A N 1
ATOM 724 C CA . PRO A 1 93 ? 16.056 -4.941 -21.317 1.00 10.81 93 PRO A CA 1
ATOM 725 C C . PRO A 1 93 ? 16.153 -3.455 -20.924 1.00 13.82 93 PRO A C 1
ATOM 726 O O . PRO A 1 93 ? 15.883 -2.545 -21.727 1.00 12.56 93 PRO A O 1
ATOM 730 N N . ASN A 1 94 ? 16.563 -3.200 -19.658 1.00 12.85 94 ASN A N 1
ATOM 731 C CA . ASN A 1 94 ? 16.822 -1.890 -19.095 1.00 12.79 94 ASN A CA 1
ATOM 732 C C . ASN A 1 94 ? 15.630 -0.938 -19.133 1.00 14.87 94 ASN A C 1
ATOM 733 O O . ASN A 1 94 ? 15.796 0.297 -19.281 1.00 16.53 94 ASN A O 1
ATOM 738 N N . ALA A 1 95 ? 14.436 -1.481 -18.933 1.00 12.33 95 ALA A N 1
ATOM 739 C CA . ALA A 1 95 ? 13.234 -0.645 -18.933 1.00 11.86 95 ALA A CA 1
ATOM 740 C C . ALA A 1 95 ? 12.876 -0.098 -17.591 1.00 13.92 95 ALA A C 1
ATOM 741 O O . ALA A 1 95 ? 12.744 -0.845 -16.615 1.00 13.70 95 ALA A O 1
ATOM 743 N N . THR A 1 96 ? 12.710 1.222 -17.525 1.00 12.53 96 THR A N 1
ATOM 744 C CA . THR A 1 96 ? 12.139 1.867 -16.335 1.00 11.73 96 THR A CA 1
ATOM 745 C C . THR A 1 96 ? 10.637 1.788 -16.538 1.00 12.61 96 THR A C 1
ATOM 746 O O . THR A 1 96 ? 10.114 2.073 -17.630 1.00 14.15 96 THR A O 1
ATOM 750 N N . LEU A 1 97 ? 9.943 1.349 -15.487 1.00 10.98 97 LEU A N 1
ATOM 751 C CA . LEU A 1 97 ? 8.493 1.138 -15.559 1.00 11.22 97 LEU A CA 1
ATOM 752 C C . LEU A 1 97 ? 7.751 2.122 -14.696 1.00 13.09 97 LEU A C 1
ATOM 753 O O . LEU A 1 97 ? 8.218 2.465 -13.596 1.00 13.57 97 LEU A O 1
ATOM 758 N N . ILE A 1 98 ? 6.570 2.531 -15.163 1.00 10.95 98 ILE A N 1
ATOM 759 C CA A ILE A 1 98 ? 5.719 3.403 -14.371 0.50 10.27 98 ILE A CA 1
ATOM 760 C CA B ILE A 1 98 ? 5.703 3.416 -14.397 0.50 10.84 98 ILE A CA 1
ATOM 761 C C . ILE A 1 98 ? 4.432 2.648 -14.097 1.00 11.84 98 ILE A C 1
ATOM 762 O O . ILE A 1 98 ? 3.794 2.146 -15.039 1.00 12.43 98 ILE A O 1
ATOM 771 N N . PHE A 1 99 ? 4.039 2.553 -12.811 1.00 10.92 99 PHE A N 1
ATOM 772 C CA . PHE A 1 99 ? 2.771 1.934 -12.439 1.00 10.21 99 PHE A CA 1
ATOM 773 C C . PHE A 1 99 ? 1.916 2.910 -11.667 1.00 13.72 99 PHE A C 1
ATOM 774 O O . PHE A 1 99 ? 2.402 3.556 -10.722 1.00 16.17 99 PHE A O 1
ATOM 782 N N . ASP A 1 100 ? 0.670 3.026 -12.032 1.00 11.27 100 ASP A N 1
ATOM 783 C CA . ASP A 1 100 ? -0.304 3.806 -11.283 1.00 10.03 100 ASP A CA 1
ATOM 784 C C . ASP A 1 100 ? -1.014 2.733 -10.457 1.00 12.05 100 ASP A C 1
ATOM 785 O O . ASP A 1 100 ? -1.659 1.868 -11.045 1.00 13.23 100 ASP A O 1
ATOM 790 N N . VAL A 1 101 ? -0.832 2.730 -9.144 1.00 10.07 101 VAL A N 1
ATOM 791 C CA . VAL A 1 101 ? -1.373 1.705 -8.264 1.00 9.78 101 VAL A CA 1
ATOM 792 C C . VAL A 1 101 ? -2.300 2.291 -7.246 1.00 12.40 101 VAL A C 1
ATOM 793 O O . VAL A 1 101 ? -1.965 3.307 -6.634 1.00 11.86 101 VAL A O 1
ATOM 797 N N . GLU A 1 102 ? -3.449 1.636 -7.007 1.00 11.57 102 GLU A N 1
ATOM 798 C CA . GLU A 1 102 ? -4.377 2.022 -5.944 1.00 12.20 102 GLU A CA 1
ATOM 799 C C . GLU A 1 102 ? -4.514 0.834 -5.012 1.00 12.89 102 GLU A C 1
ATOM 800 O O . GLU A 1 102 ? -4.840 -0.280 -5.461 1.00 12.83 102 GLU A O 1
ATOM 806 N N . LEU A 1 103 ? -4.276 1.071 -3.724 1.00 12.21 103 LEU A N 1
ATOM 807 C CA . LEU A 1 103 ? -4.402 0.004 -2.711 1.00 11.88 103 LEU A CA 1
ATOM 808 C C . LEU A 1 103 ? -5.855 -0.028 -2.260 1.00 14.19 103 LEU A C 1
ATOM 809 O O . LEU A 1 103 ? -6.313 0.873 -1.537 1.00 15.34 103 LEU A O 1
ATOM 814 N N . LEU A 1 104 ? -6.587 -1.019 -2.754 1.00 13.69 104 LEU A N 1
ATOM 815 C CA . LEU A 1 104 ? -8.042 -1.174 -2.526 1.00 14.82 104 LEU A CA 1
ATOM 816 C C . LEU A 1 104 ? -8.436 -1.851 -1.255 1.00 19.51 104 LEU A C 1
ATOM 817 O O . LEU A 1 104 ? -9.439 -1.438 -0.658 1.00 20.04 104 LEU A O 1
ATOM 822 N N . ASN A 1 105 ? -7.708 -2.903 -0.858 1.00 16.63 105 ASN A N 1
ATOM 823 C CA . ASN A 1 105 ? -8.049 -3.730 0.293 1.00 17.44 105 ASN A CA 1
ATOM 824 C C . ASN A 1 105 ? -6.860 -4.543 0.731 1.00 18.16 105 ASN A C 1
ATOM 825 O O . ASN A 1 105 ? -5.918 -4.754 -0.052 1.00 17.48 105 ASN A O 1
ATOM 830 N N . LEU A 1 106 ? -6.935 -5.065 1.958 1.00 19.29 106 LEU A N 1
ATOM 831 C CA . LEU A 1 106 ? -5.954 -5.983 2.507 1.00 18.96 106 LEU A CA 1
ATOM 832 C C . LEU A 1 106 ? -6.743 -7.159 3.049 1.00 22.78 106 LEU A C 1
ATOM 833 O O . LEU A 1 106 ? -7.689 -6.965 3.837 1.00 24.72 106 LEU A O 1
ATOM 838 N N . GLU A 1 107 ? -6.383 -8.376 2.610 1.00 20.66 107 GLU A N 1
ATOM 839 C CA . GLU A 1 107 ? -7.070 -9.609 3.039 1.00 24.86 107 GLU A CA 1
ATOM 840 C C . GLU A 1 107 ? -6.191 -10.461 3.969 1.00 57.78 107 GLU A C 1
ATOM 841 O O . GLU A 1 107 ? -4.961 -10.471 3.854 1.00 27.90 107 GLU A O 1
#

InterPro domains:
  IPR001179 FKBP-type peptidyl-prolyl cis-trans isomerase domain [PF00254] (14-105)
  IPR001179 FKBP-type peptidyl-prolyl cis-trans isomerase domain [PS50059] (20-108)
  IPR046357 Peptidyl-prolyl cis-trans isomerase domain superfamily [G3DSA:3.10.50.40] (1-108)
  IPR050689 FKBP-type Peptidyl-prolyl cis-trans Isomerase [PTHR10516] (2-106)

Nearest PDB structures (foldseek):
  2dg9-assembly1_A  TM=1.001E+00  e=3.427E-18  Homo sapiens
  2dg4-assembly1_A  TM=9.998E-01  e=4.239E-18  Homo sapiens
  8ppz-assembly1_A  TM=9.984E-01  e=8.029E-18  Homo sapiens
  2ppo-assembly1_A  TM=9.867E-01  e=8.931E-18  Homo sapiens
  5hua-assembly1_A  TM=9.726E-01  e=2.034E-15  Nakaseomyces glabratus CBS 138

GO terms:
  GO:0005515 protein binding (F, IPI)
  GO:0003755 peptidyl-prolyl cis-trans isomerase activity (F, IDA)
  GO:0003755 peptidyl-prolyl cis-trans isomerase activity (F, EXP)
  GO:0033017 sarcoplasmic reticulum membrane (C, TAS)
  GO:0005528 FK506 binding (F, IDA)
  GO:0005737 cytoplasm (C, IDA)
  GO:0016020 membrane (C, IDA)
  GO:0030018 Z disc (C, IDA)
  GO:0010880 regulation of release of sequestered calcium ion into cytosol by sarcoplasmic reticulum (P, IDA)
  GO:0010881 regulation of cardiac muscle contraction by regulation of the release of sequestered calcium ion (P, IDA)
  GO:0034704 calcium channel complex (C, IDA)
  GO:0050849 negative regulation of calcium-mediated signaling (P, IDA)
  GO:0051280 negative regulation of release of sequestered calcium ion into cytosol (P, IDA)
  GO:0051775 response to redox state (P, IDA)
  GO:0019855 calcium channel inhibitor activity (F, IDA)
  GO:0042026 protein refolding (P, TAS)
  GO:0010881 regulation of cardiac muscle contraction by regulation of the release of sequestered calcium ion (P, TAS)
  GO:0019722 calcium-mediated signaling (P, IGI)
  GO:0051604 protein maturation (P, TAS)
  GO:0006458 'de novo' protein folding (P, TAS)

B-factor: mean 22.88, std 12.69, range [9.78, 90.71]

Sequence (107 aa):
GVEIETISPGDGRTFPKKGQTCCVVHYTGMMLQNGKKFDSSRDRNKPFKFRIIGKQEVIKGFEEGAAQMSLLGQRAKLLTCTPDVAYGATGHPGVIPPNATLIIFDVELLNLE

Solvent-accessible surface area: 6102 Å² total; per-residue (Å²): 55,30,109,42,83,77,83,51,115,23,80,53,212,54,84,18,140,187,67,39,30,0,9,0,24,20,35,0,56,15,108,130,36,134,138,48,52,17,0,82,124,114,129,139,53,63,109,5,133,19,37,122,157,91,34,30,118,0,10,28,73,0,0,44,94,0,3,54,37,19,82,0,74,0,21,0,49,21,110,5,19,75,21,93,115,6,82,110,90,79,9,66,86,112,14,29,0,19,12,32,0,42,0,63,66,26,101

Foldseek 3Di:
DKDKDWPAAAPVPAFDDAFKKWWKWKWKDWPVGHTQDTPVVVVGTDIDHAPPPPAFQQVNVRRRPGHAFIWIKIWAFCVRHVAQPADPPGGHHGTTMIMTMTGHDMD

Organism: Homo sapiens (NCBI:txid9606)

Radius of gyration: 13.12 Å; Cα contacts (8 Å, |Δi|>4): 296; chains: 1; bounding box: 32×25×35 Å

CATH classification: 3.10.50.40